Protein AF-A0A672M4W6-F1 (afdb_monomer)

Mean predicted aligned error: 12.88 Å

pLDDT: mean 78.2, std 18.03, range [40.34, 97.06]

Structure (mmCIF, N/CA/C/O backbone):
data_AF-A0A672M4W6-F1
#
_entry.id   AF-A0A672M4W6-F1
#
loop_
_atom_site.group_PDB
_atom_site.id
_atom_site.type_symbol
_atom_site.label_atom_id
_atom_site.label_alt_id
_atom_site.label_comp_id
_atom_site.label_asym_id
_atom_site.label_entity_id
_atom_site.label_seq_id
_atom_site.pdbx_PDB_ins_code
_atom_site.Cartn_x
_atom_site.Cartn_y
_atom_site.Cartn_z
_atom_site.occupancy
_atom_site.B_iso_or_equiv
_atom_site.auth_seq_id
_atom_site.auth_comp_id
_atom_site.auth_asym_id
_atom_site.auth_atom_id
_atom_site.pdbx_PDB_model_num
ATOM 1 N N . MET A 1 1 ? -17.554 -35.115 -42.089 1.00 40.34 1 MET A N 1
ATOM 2 C CA . MET A 1 1 ? -16.823 -35.340 -40.825 1.00 40.34 1 MET A CA 1
ATOM 3 C C . MET A 1 1 ? -16.803 -34.024 -40.076 1.00 40.34 1 MET A C 1
ATOM 5 O O . MET A 1 1 ? -16.282 -33.046 -40.593 1.00 40.34 1 MET A O 1
ATOM 9 N N . SER A 1 2 ? -17.524 -33.988 -38.960 1.00 43.12 2 SER A N 1
ATOM 10 C CA . SER A 1 2 ? -17.758 -32.814 -38.120 1.00 43.12 2 SER A CA 1
ATOM 11 C C . SER A 1 2 ? -16.463 -32.200 -37.595 1.00 43.12 2 SER A C 1
ATOM 13 O O . SER A 1 2 ? -15.550 -32.933 -37.224 1.00 43.12 2 SER A O 1
ATOM 15 N N . GLY A 1 3 ? -16.424 -30.868 -37.500 1.00 43.91 3 GLY A N 1
ATOM 16 C CA . GLY A 1 3 ? -15.369 -30.184 -36.753 1.00 43.91 3 GLY A CA 1
ATOM 17 C C . GLY A 1 3 ? -15.183 -28.695 -37.039 1.00 43.91 3 GLY A C 1
ATOM 18 O O . GLY A 1 3 ? -14.050 -28.232 -37.054 1.00 43.91 3 GLY A O 1
ATOM 19 N N . THR A 1 4 ? -16.245 -27.923 -37.276 1.00 55.03 4 THR A N 1
ATOM 20 C CA . THR A 1 4 ? -16.157 -26.454 -37.294 1.00 55.03 4 THR A CA 1
ATOM 21 C C . THR A 1 4 ? -16.115 -25.921 -35.859 1.00 55.03 4 THR A C 1
ATOM 23 O O . THR A 1 4 ? -17.152 -25.831 -35.209 1.00 55.03 4 THR A O 1
ATOM 26 N N . HIS A 1 5 ? -14.934 -25.544 -35.365 1.00 49.06 5 HIS A N 1
ATOM 27 C CA . HIS A 1 5 ? -14.783 -24.739 -34.145 1.00 49.06 5 HIS A CA 1
ATOM 28 C C . HIS A 1 5 ? -14.096 -23.404 -34.463 1.00 49.06 5 HIS A C 1
ATOM 30 O O . HIS A 1 5 ? -12.995 -23.111 -34.009 1.00 49.06 5 HIS A O 1
ATOM 36 N N . THR A 1 6 ? -14.767 -22.558 -35.240 1.00 51.22 6 THR A N 1
ATOM 37 C CA . THR A 1 6 ? -14.527 -21.110 -35.228 1.00 51.22 6 THR A CA 1
ATOM 38 C C . THR A 1 6 ? -15.300 -20.503 -34.063 1.00 51.22 6 THR A C 1
ATOM 40 O O . THR A 1 6 ? -16.453 -20.109 -34.211 1.00 51.22 6 THR A O 1
ATOM 43 N N . LEU A 1 7 ? -14.676 -20.433 -32.885 1.00 53.41 7 LEU A N 1
ATOM 44 C CA . LEU A 1 7 ? -15.179 -19.615 -31.780 1.00 53.41 7 LEU A CA 1
ATOM 45 C C . LEU A 1 7 ? -14.639 -18.189 -31.932 1.00 53.41 7 LEU A C 1
ATOM 47 O O . LEU A 1 7 ? -13.696 -17.779 -31.260 1.00 53.41 7 LEU A O 1
ATOM 51 N N . THR A 1 8 ? -15.262 -17.416 -32.819 1.00 50.50 8 THR A N 1
ATOM 52 C CA . THR A 1 8 ? -15.167 -15.949 -32.847 1.00 50.50 8 THR A CA 1
ATOM 53 C C . THR A 1 8 ? -15.989 -15.352 -31.704 1.00 50.50 8 THR A C 1
ATOM 55 O O . THR A 1 8 ? -16.951 -14.621 -31.927 1.00 50.50 8 THR A O 1
ATOM 58 N N . HIS A 1 9 ? -15.633 -15.677 -30.462 1.00 49.84 9 HIS A N 1
ATOM 59 C CA . HIS A 1 9 ? -16.191 -15.013 -29.290 1.00 49.84 9 HIS A CA 1
ATOM 60 C C . HIS A 1 9 ? -15.193 -13.955 -28.824 1.00 49.84 9 HIS A C 1
ATOM 62 O O . HIS A 1 9 ? -14.182 -14.245 -28.185 1.00 49.84 9 HIS A O 1
ATOM 68 N N . THR A 1 10 ? -15.470 -12.706 -29.189 1.00 60.12 10 THR A N 1
ATOM 69 C CA . THR A 1 10 ? -14.864 -11.521 -28.580 1.00 60.12 10 THR A CA 1
ATOM 70 C C . THR A 1 10 ? -14.890 -11.642 -27.063 1.00 60.12 10 THR A C 1
ATOM 72 O O . THR A 1 10 ? -15.957 -11.928 -26.512 1.00 60.12 10 THR A O 1
ATOM 75 N N . PRO A 1 11 ? -13.799 -11.309 -26.357 1.00 52.69 11 PRO A N 1
ATOM 76 C CA . PRO A 1 11 ? -13.926 -11.131 -24.939 1.00 52.69 11 PRO A CA 1
ATOM 77 C C . PRO A 1 11 ? -13.389 -9.759 -24.552 1.00 52.69 11 PRO A C 1
ATOM 79 O O . PRO A 1 11 ? -12.321 -9.625 -23.961 1.00 52.69 11 PRO A O 1
ATOM 82 N N . LEU A 1 12 ? -14.246 -8.751 -24.706 1.00 48.94 12 LEU A N 1
ATOM 83 C CA . LEU A 1 12 ? -14.253 -7.646 -23.742 1.00 48.94 12 LEU A CA 1
ATOM 84 C C . LEU A 1 12 ? -14.579 -8.145 -22.307 1.00 48.94 12 LEU A C 1
ATOM 86 O O . LEU A 1 12 ? -14.530 -7.375 -21.359 1.00 48.94 12 LEU A O 1
ATOM 90 N N . HIS A 1 13 ? -14.823 -9.453 -22.130 1.00 50.06 13 HIS A N 1
ATOM 91 C CA . HIS A 1 13 ? -15.104 -10.137 -20.868 1.00 50.06 13 HIS A CA 1
ATOM 92 C C . HIS A 1 13 ? -14.003 -11.093 -20.347 1.00 50.06 13 HIS A C 1
ATOM 94 O O . HIS A 1 13 ? -14.196 -11.687 -19.292 1.00 50.06 13 HIS A O 1
ATOM 100 N N . ILE A 1 14 ? -12.835 -11.243 -20.999 1.00 51.00 14 ILE A N 1
ATOM 101 C CA . ILE A 1 14 ? -11.711 -12.064 -20.457 1.00 51.00 14 ILE A CA 1
ATOM 102 C C . ILE A 1 14 ? -10.710 -11.238 -19.640 1.00 51.00 14 ILE A C 1
ATOM 104 O O . ILE A 1 14 ? -9.908 -11.792 -18.891 1.00 51.00 14 ILE A O 1
ATOM 108 N N . CYS A 1 15 ? -10.785 -9.907 -19.695 1.00 52.25 15 CYS A N 1
ATOM 109 C CA . CYS A 1 15 ? -9.884 -9.045 -18.925 1.00 52.25 15 CYS A CA 1
ATOM 110 C C . CYS A 1 15 ? -10.357 -8.767 -17.480 1.00 52.25 15 CYS A C 1
ATOM 112 O O . CYS A 1 15 ? -9.627 -8.143 -16.717 1.00 52.25 15 CYS A O 1
ATOM 114 N N . VAL A 1 16 ? -11.555 -9.210 -17.073 1.00 52.50 16 VAL A N 1
ATOM 115 C CA . VAL A 1 16 ? -12.184 -8.724 -15.824 1.00 52.50 16 VAL A CA 1
ATOM 116 C C . VAL A 1 16 ? -12.114 -9.710 -14.644 1.00 52.50 16 VAL A C 1
ATOM 118 O O . VAL A 1 16 ? -12.378 -9.304 -13.519 1.00 52.50 16 VAL A O 1
ATOM 121 N N . ILE A 1 17 ? -11.706 -10.977 -14.821 1.00 60.47 17 ILE A N 1
ATOM 122 C CA . ILE A 1 17 ? -11.874 -11.992 -13.748 1.00 60.47 17 ILE A CA 1
ATOM 123 C C . ILE A 1 17 ? -10.625 -12.813 -13.406 1.00 60.47 17 ILE A C 1
ATOM 125 O O . ILE A 1 17 ? -10.695 -13.988 -13.060 1.00 60.47 17 ILE A O 1
ATOM 129 N N . LEU A 1 18 ? -9.460 -12.168 -13.409 1.00 58.00 18 LEU A N 1
ATOM 130 C CA . LEU A 1 18 ? -8.402 -12.549 -12.476 1.00 58.00 18 LEU A CA 1
ATOM 131 C C . LEU A 1 18 ? -7.687 -11.270 -12.051 1.00 58.00 18 LEU A C 1
ATOM 133 O O . LEU A 1 18 ? -6.906 -10.719 -12.829 1.00 58.00 18 LEU A O 1
ATOM 137 N N . SER A 1 19 ? -7.953 -10.776 -10.840 1.00 68.88 19 SER A N 1
ATOM 138 C CA . SER A 1 19 ? -7.142 -9.724 -10.220 1.00 68.88 19 SER A CA 1
ATOM 139 C C . SER A 1 19 ? -5.713 -10.255 -10.080 1.00 68.88 19 SER A C 1
ATOM 141 O O . SER A 1 19 ? -5.363 -10.882 -9.084 1.00 68.88 19 SER A O 1
ATOM 143 N N . LYS A 1 20 ? -4.889 -10.103 -11.123 1.00 81.00 20 LYS A N 1
ATOM 144 C CA . LYS A 1 20 ? -3.509 -10.596 -11.149 1.00 81.00 20 LYS A CA 1
ATOM 145 C C . LYS A 1 20 ? -2.713 -9.829 -10.094 1.00 81.00 20 LYS A C 1
ATOM 147 O O . LYS A 1 20 ? -2.334 -8.683 -10.316 1.00 81.00 20 LYS A O 1
ATOM 152 N N . CYS A 1 21 ? -2.463 -10.461 -8.953 1.00 89.50 21 CYS A N 1
ATOM 153 C CA . CYS A 1 21 ? -1.664 -9.899 -7.871 1.00 89.50 21 CYS A CA 1
ATOM 154 C C . CYS A 1 21 ? -0.155 -10.008 -8.166 1.00 89.50 21 CYS A C 1
ATOM 156 O O . CYS A 1 21 ? 0.274 -10.713 -9.083 1.00 89.50 21 CYS A O 1
ATOM 158 N N . GLY A 1 22 ? 0.664 -9.261 -7.419 1.00 89.94 22 GLY A N 1
ATOM 159 C CA . GLY A 1 22 ? 2.131 -9.383 -7.430 1.00 89.94 22 GLY A CA 1
ATOM 160 C C . GLY A 1 22 ? 2.849 -8.962 -8.721 1.00 89.94 22 GLY A C 1
ATOM 161 O O . GLY A 1 22 ? 4.073 -9.062 -8.805 1.00 89.94 22 GLY A O 1
ATOM 162 N N . ARG A 1 23 ? 2.134 -8.470 -9.740 1.00 89.88 23 ARG A N 1
ATOM 163 C CA . ARG A 1 23 ? 2.731 -8.002 -10.999 1.00 89.88 23 ARG A CA 1
ATOM 164 C C . ARG A 1 23 ? 3.034 -6.511 -10.936 1.00 89.88 23 ARG A C 1
ATOM 166 O O . ARG A 1 23 ? 2.149 -5.699 -10.690 1.00 89.88 23 ARG A O 1
ATOM 173 N N . ARG A 1 24 ? 4.285 -6.146 -11.210 1.00 88.69 24 ARG A N 1
ATOM 174 C CA . ARG A 1 24 ? 4.733 -4.753 -11.354 1.00 88.69 24 ARG A CA 1
ATOM 175 C C . ARG A 1 24 ? 5.339 -4.520 -12.738 1.00 88.69 24 ARG A C 1
ATOM 177 O O . ARG A 1 24 ? 5.810 -5.486 -13.343 1.00 88.69 24 ARG A O 1
ATOM 184 N N . PRO A 1 25 ? 5.382 -3.269 -13.231 1.00 88.00 25 PRO A N 1
ATOM 185 C CA . PRO A 1 25 ? 6.041 -2.952 -14.493 1.00 88.00 25 PRO A CA 1
ATOM 186 C C . PRO A 1 25 ? 7.474 -3.488 -14.546 1.00 88.00 25 PRO A C 1
ATOM 188 O O . PRO A 1 25 ? 8.210 -3.424 -13.550 1.00 88.00 25 PRO A O 1
ATOM 191 N N . ALA A 1 26 ? 7.870 -3.991 -15.720 1.00 81.06 26 ALA A N 1
ATOM 192 C CA . ALA A 1 26 ? 9.215 -4.494 -15.953 1.00 81.06 26 ALA A CA 1
ATOM 193 C C . ALA A 1 26 ? 10.250 -3.424 -15.579 1.00 81.06 26 ALA A C 1
ATOM 195 O O . ALA A 1 26 ? 10.144 -2.235 -15.891 1.00 81.06 26 ALA A O 1
ATOM 196 N N . ALA A 1 27 ? 11.233 -3.848 -14.802 1.00 78.00 27 ALA A N 1
ATOM 197 C CA . ALA A 1 27 ? 12.111 -2.965 -14.072 1.00 78.00 27 ALA A CA 1
ATOM 198 C C . ALA A 1 27 ? 13.429 -3.685 -13.849 1.00 78.00 27 ALA A C 1
ATOM 200 O O . ALA A 1 27 ? 13.404 -4.828 -13.398 1.00 78.00 27 ALA A O 1
ATOM 201 N N . ARG A 1 28 ? 14.566 -3.009 -14.071 1.00 79.50 28 ARG A N 1
ATOM 202 C CA . ARG A 1 28 ? 15.867 -3.518 -13.619 1.00 79.50 28 ARG A CA 1
ATOM 203 C C . ARG A 1 28 ? 15.768 -3.827 -12.124 1.00 79.50 28 ARG A C 1
ATOM 205 O O . ARG A 1 28 ? 15.637 -2.909 -11.310 1.00 79.50 28 ARG A O 1
ATOM 212 N N . MET A 1 29 ? 15.744 -5.114 -11.786 1.00 71.81 29 MET A N 1
ATOM 213 C CA . MET A 1 29 ? 15.676 -5.568 -10.405 1.00 71.81 29 MET A CA 1
ATOM 214 C C . MET A 1 29 ? 17.077 -5.525 -9.821 1.00 71.81 29 MET A C 1
ATOM 216 O O . MET A 1 29 ? 17.983 -6.208 -10.289 1.00 71.81 29 MET A O 1
ATOM 220 N N . VAL A 1 30 ? 17.246 -4.702 -8.794 1.00 77.38 30 VAL A N 1
ATOM 221 C CA . VAL A 1 30 ? 18.378 -4.846 -7.887 1.00 77.38 30 VAL A CA 1
ATOM 222 C C . VAL A 1 30 ? 17.948 -5.889 -6.863 1.00 77.38 30 VAL A C 1
ATOM 224 O O . VAL A 1 30 ? 16.864 -5.767 -6.297 1.00 77.38 30 VAL A O 1
ATOM 227 N N . LYS A 1 31 ? 18.764 -6.926 -6.647 1.00 81.81 31 LYS A N 1
ATOM 228 C CA . LYS A 1 31 ? 18.449 -8.013 -5.700 1.00 81.81 31 LYS A CA 1
ATOM 229 C C . LYS A 1 31 ? 18.318 -7.527 -4.252 1.00 81.81 31 LYS A C 1
ATOM 231 O O . LYS A 1 31 ? 17.750 -8.224 -3.423 1.00 81.81 31 LYS A O 1
ATOM 236 N N . ARG A 1 32 ? 18.860 -6.345 -3.949 1.00 83.06 32 ARG A N 1
ATOM 237 C CA . ARG A 1 32 ? 18.911 -5.768 -2.609 1.00 83.06 32 ARG A CA 1
ATOM 238 C C . ARG A 1 32 ? 18.666 -4.268 -2.663 1.00 83.06 32 ARG A C 1
ATOM 240 O O . ARG A 1 32 ? 19.143 -3.590 -3.569 1.00 83.06 32 ARG A O 1
ATOM 247 N N . ILE A 1 33 ? 17.949 -3.757 -1.673 1.00 82.94 33 ILE A N 1
ATOM 248 C CA . ILE A 1 33 ? 17.824 -2.321 -1.437 1.00 82.94 33 ILE A CA 1
ATOM 249 C C . ILE A 1 33 ? 18.960 -1.932 -0.485 1.00 82.94 33 ILE A C 1
ATOM 251 O O . ILE A 1 33 ? 19.037 -2.452 0.624 1.00 82.94 33 ILE A O 1
ATOM 255 N N . LEU A 1 34 ? 19.861 -1.061 -0.936 1.00 90.75 34 LEU A N 1
ATOM 256 C CA . LEU A 1 34 ? 20.935 -0.466 -0.137 1.00 90.75 34 LEU A CA 1
ATOM 257 C C . LEU A 1 34 ? 20.782 1.051 -0.244 1.00 90.75 34 LEU A C 1
ATOM 259 O O . LEU A 1 34 ? 20.768 1.548 -1.367 1.00 90.75 34 LEU A O 1
ATOM 263 N N . GLY A 1 35 ? 20.610 1.753 0.883 1.00 89.38 35 GLY A N 1
ATOM 264 C CA . GLY A 1 35 ? 20.432 3.214 0.904 1.00 89.38 35 GLY A CA 1
ATOM 265 C C . GLY A 1 35 ? 19.332 3.685 -0.050 1.00 89.38 35 GLY A C 1
ATOM 266 O O . GLY A 1 35 ? 19.622 4.384 -1.011 1.00 89.38 35 GLY A O 1
ATOM 267 N N . GLY A 1 36 ? 18.104 3.190 0.148 1.00 87.56 36 GLY A N 1
ATOM 268 C CA . GLY A 1 36 ? 16.999 3.285 -0.811 1.00 87.56 36 GLY A CA 1
ATOM 269 C C . GLY A 1 36 ? 16.774 4.668 -1.441 1.00 87.56 36 GLY A C 1
ATOM 270 O O . GLY A 1 36 ? 17.201 5.699 -0.940 1.00 87.56 36 GLY A O 1
ATOM 271 N N . ARG A 1 37 ? 16.053 4.683 -2.564 1.00 89.56 37 ARG A N 1
ATOM 272 C CA . ARG A 1 37 ? 15.739 5.901 -3.327 1.00 89.56 37 ARG A CA 1
ATOM 273 C C . ARG A 1 37 ? 14.243 6.042 -3.544 1.00 89.56 37 ARG A C 1
ATOM 275 O O . ARG A 1 37 ? 13.535 5.033 -3.598 1.00 89.56 37 ARG A O 1
ATOM 282 N N . THR A 1 38 ? 13.792 7.271 -3.776 1.00 91.88 38 THR A N 1
ATOM 283 C CA . THR A 1 38 ? 12.406 7.561 -4.151 1.00 91.88 38 THR A CA 1
ATOM 284 C C . THR A 1 38 ? 11.986 6.724 -5.356 1.00 91.88 38 THR A C 1
ATOM 286 O O . THR A 1 38 ? 12.680 6.641 -6.375 1.00 91.88 38 THR A O 1
ATOM 289 N N . SER A 1 39 ? 10.842 6.057 -5.224 1.00 90.44 39 SER A N 1
ATOM 290 C CA . SER A 1 39 ? 10.281 5.242 -6.292 1.00 90.44 39 SER A CA 1
ATOM 291 C C . SER A 1 39 ? 9.546 6.106 -7.314 1.00 90.44 39 SER A C 1
ATOM 293 O O . SER A 1 39 ? 8.944 7.118 -6.976 1.00 90.44 39 SER A O 1
ATOM 295 N N . ARG A 1 40 ? 9.523 5.655 -8.573 1.00 91.12 40 ARG A N 1
ATOM 296 C CA . ARG A 1 40 ? 8.615 6.217 -9.584 1.00 91.12 40 ARG A CA 1
ATOM 297 C C . ARG A 1 40 ? 7.169 5.845 -9.250 1.00 91.12 40 ARG A C 1
ATOM 299 O O . ARG A 1 40 ? 6.927 4.758 -8.709 1.00 91.12 40 ARG A O 1
ATOM 306 N N . LEU A 1 41 ? 6.233 6.708 -9.640 1.00 90.56 41 LEU A N 1
ATOM 307 C CA . LEU A 1 41 ? 4.797 6.445 -9.556 1.00 90.56 41 LEU A CA 1
ATOM 308 C C . LEU A 1 41 ? 4.444 5.117 -10.252 1.00 90.56 41 LEU A C 1
ATOM 310 O O . LEU A 1 41 ? 5.005 4.789 -11.300 1.00 90.56 41 LEU A O 1
ATOM 314 N N . GLY A 1 42 ? 3.564 4.323 -9.635 1.00 90.12 42 GLY A N 1
ATOM 315 C CA . GLY A 1 42 ? 3.091 3.041 -10.177 1.00 90.12 42 GLY A CA 1
ATOM 316 C C . GLY A 1 42 ? 4.119 1.899 -10.195 1.00 90.12 42 GLY A C 1
ATOM 317 O O . GLY A 1 42 ? 3.819 0.808 -10.676 1.00 90.12 42 GLY A O 1
ATOM 318 N N . ARG A 1 43 ? 5.340 2.095 -9.677 1.00 91.38 43 ARG A N 1
ATOM 319 C CA . ARG A 1 43 ? 6.380 1.046 -9.698 1.00 91.38 43 ARG A CA 1
ATOM 320 C C . ARG A 1 43 ? 6.118 -0.101 -8.725 1.00 91.38 43 ARG A C 1
ATOM 322 O O . ARG A 1 43 ? 6.603 -1.210 -8.949 1.00 91.38 43 ARG A O 1
ATOM 329 N N . TRP A 1 44 ? 5.354 0.181 -7.679 1.00 93.00 44 TRP A N 1
ATOM 330 C CA . TRP A 1 44 ? 4.885 -0.777 -6.687 1.00 93.00 44 TRP A CA 1
ATOM 331 C C . TRP A 1 44 ? 3.371 -0.592 -6.543 1.00 93.00 44 TRP A C 1
ATOM 333 O O . TRP A 1 44 ? 2.941 0.137 -5.654 1.00 93.00 44 TRP A O 1
ATOM 343 N N . PRO A 1 45 ? 2.562 -1.178 -7.4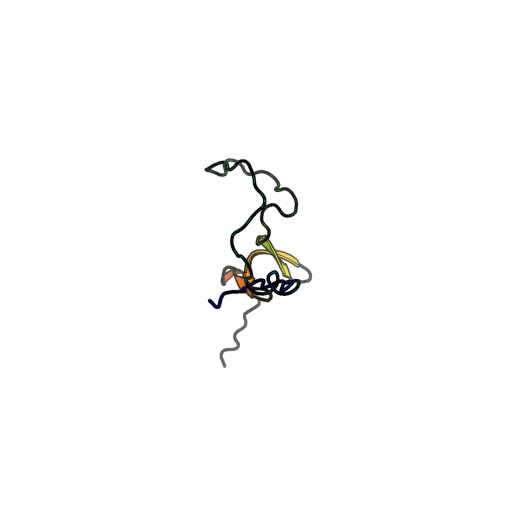49 1.00 92.94 45 PRO A N 1
ATOM 344 C CA . PRO A 1 45 ? 1.124 -0.894 -7.536 1.00 92.94 45 PRO A CA 1
ATOM 345 C C . PRO A 1 45 ? 0.333 -1.194 -6.259 1.00 92.94 45 PRO A C 1
ATOM 347 O O . PRO A 1 45 ? -0.739 -0.644 -6.054 1.00 92.94 45 PRO A O 1
ATOM 350 N N . TRP A 1 46 ? 0.861 -2.078 -5.417 1.00 95.19 46 TRP A N 1
ATOM 3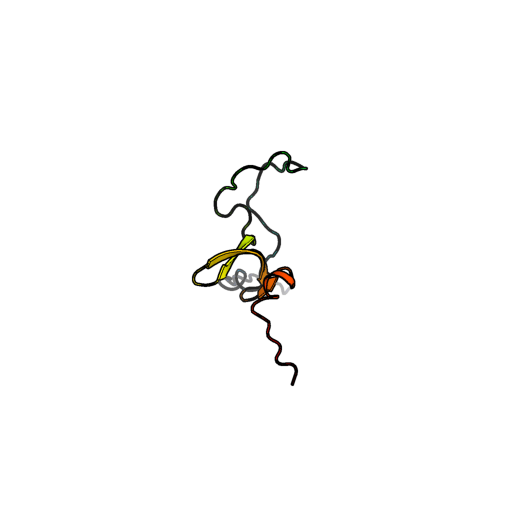51 C CA . TRP A 1 46 ? 0.248 -2.480 -4.157 1.00 95.19 46 TRP A CA 1
ATOM 352 C C . TRP A 1 46 ? 0.681 -1.636 -2.957 1.00 95.19 46 TRP A C 1
ATOM 354 O O . TRP A 1 46 ? 0.104 -1.809 -1.892 1.00 95.19 46 TRP A O 1
ATOM 364 N N . GLN A 1 47 ? 1.686 -0.762 -3.081 1.00 96.31 47 GLN A N 1
ATOM 365 C CA . GLN A 1 47 ? 2.133 0.064 -1.958 1.00 96.31 47 GLN A CA 1
ATOM 366 C C . GLN A 1 47 ? 1.096 1.150 -1.669 1.00 96.31 47 GLN A C 1
ATOM 368 O O . GLN A 1 47 ? 0.801 1.964 -2.545 1.00 96.31 47 GLN A O 1
ATOM 373 N N . CYS A 1 48 ? 0.603 1.205 -0.435 1.00 95.38 48 CYS A N 1
ATOM 374 C CA . CYS A 1 48 ? -0.313 2.244 0.014 1.00 95.38 48 CYS A CA 1
ATOM 375 C C . CYS A 1 48 ? 0.169 2.952 1.286 1.00 95.38 48 CYS A C 1
ATOM 377 O O . CYS A 1 48 ? 1.021 2.458 2.030 1.00 95.38 48 CYS A O 1
ATOM 379 N N . SER A 1 49 ? -0.364 4.158 1.471 1.00 94.81 49 SER A N 1
ATOM 380 C CA . SER A 1 49 ? -0.170 5.013 2.637 1.00 94.81 49 SER A CA 1
ATOM 381 C C . SER A 1 49 ? -1.425 4.921 3.498 1.00 94.81 49 SER A C 1
ATOM 383 O O . SER A 1 49 ? -2.502 5.299 3.033 1.00 94.81 49 SER A O 1
ATOM 385 N N . LEU A 1 50 ? -1.293 4.410 4.721 1.00 94.44 50 LEU A N 1
ATOM 386 C CA . LEU A 1 50 ? -2.342 4.504 5.727 1.00 94.44 50 LEU A CA 1
ATOM 387 C C . LEU A 1 50 ? -2.301 5.916 6.307 1.00 94.44 50 LEU A C 1
ATOM 389 O O . LEU A 1 50 ? -1.253 6.355 6.784 1.00 94.44 50 LEU A O 1
ATOM 393 N N . GLN A 1 51 ? -3.424 6.623 6.232 1.00 93.31 51 GLN A N 1
ATOM 394 C CA . GLN A 1 51 ? -3.545 8.003 6.687 1.00 93.31 51 GLN A CA 1
ATOM 395 C C . GLN A 1 51 ? -4.614 8.108 7.771 1.00 93.31 51 GLN A C 1
ATOM 397 O O . GLN A 1 51 ? -5.650 7.452 7.671 1.00 93.31 51 GLN A O 1
ATOM 402 N N . SER A 1 52 ? -4.365 8.947 8.771 1.00 89.25 52 SER A N 1
ATOM 403 C CA . SER A 1 52 ? -5.364 9.390 9.740 1.00 89.25 52 SER A CA 1
ATOM 404 C C . SER A 1 52 ? -5.550 10.888 9.612 1.00 89.25 52 SER A C 1
ATOM 406 O O . SER A 1 52 ? -4.575 11.625 9.522 1.00 89.25 52 SER A O 1
ATOM 408 N N . GLU A 1 53 ? -6.787 11.353 9.694 1.00 86.44 53 GLU A N 1
ATOM 409 C CA . GLU A 1 53 ? -7.059 12.777 9.873 1.00 86.44 53 GLU A CA 1
ATOM 410 C C . GLU A 1 53 ? -6.948 13.119 11.372 1.00 86.44 53 GLU A C 1
ATOM 412 O O . GLU A 1 53 ? -7.382 12.304 12.193 1.00 86.44 53 GLU A O 1
ATOM 417 N N . PRO A 1 54 ? -6.364 14.263 11.776 1.00 88.31 54 PRO A N 1
ATOM 418 C CA . PRO A 1 54 ? -5.660 15.270 10.968 1.00 88.31 54 PRO A CA 1
ATOM 419 C C . PRO A 1 54 ? -4.158 14.979 10.759 1.00 88.31 54 PRO A C 1
ATOM 421 O O . PRO A 1 54 ? -3.421 15.794 10.215 1.00 88.31 54 PRO A O 1
ATOM 424 N N . SER A 1 55 ? -3.671 13.841 11.251 1.00 86.56 55 SER A N 1
ATOM 425 C CA . SER A 1 55 ? -2.246 13.513 11.401 1.00 86.56 55 SER A CA 1
ATOM 426 C C . SER A 1 55 ? -1.491 13.222 10.092 1.00 86.56 55 SER A C 1
ATOM 428 O O . SER A 1 55 ? -0.261 13.247 10.079 1.00 86.56 55 SER A O 1
ATOM 430 N N . GLY A 1 56 ? -2.188 12.920 8.995 1.00 92.69 56 GLY A N 1
ATOM 431 C CA . GLY A 1 56 ? -1.594 12.487 7.731 1.00 92.69 56 GLY A CA 1
ATOM 432 C C . GLY A 1 56 ? -1.128 11.024 7.753 1.00 92.69 56 GLY A C 1
ATOM 433 O O . GLY A 1 56 ? -1.795 10.157 8.314 1.00 92.69 56 GLY A O 1
ATOM 434 N N . HIS A 1 57 ? -0.006 10.723 7.089 1.00 93.44 57 HIS A N 1
ATOM 435 C CA . HIS A 1 57 ? 0.555 9.366 6.993 1.00 93.44 57 HIS A CA 1
ATOM 436 C C . HIS A 1 57 ? 0.973 8.815 8.359 1.00 93.44 57 HIS A C 1
ATOM 438 O O . HIS A 1 57 ? 1.816 9.406 9.029 1.00 93.44 57 HIS A O 1
ATOM 444 N N . ILE A 1 58 ? 0.459 7.636 8.710 1.00 93.31 58 ILE A N 1
ATOM 445 C CA . ILE A 1 58 ? 0.798 6.950 9.963 1.00 93.31 58 ILE A CA 1
ATOM 446 C C . ILE A 1 58 ? 1.573 5.649 9.736 1.00 93.31 58 ILE A C 1
ATOM 448 O O . ILE A 1 58 ? 2.457 5.324 10.518 1.00 93.31 58 ILE A O 1
ATOM 452 N N . CYS A 1 59 ? 1.283 4.918 8.655 1.00 95.50 59 CYS A N 1
ATOM 453 C CA . CYS A 1 59 ? 1.896 3.620 8.379 1.00 95.50 59 CYS A CA 1
ATOM 454 C C . CYS A 1 59 ? 1.878 3.251 6.892 1.00 95.50 59 CYS A C 1
ATOM 456 O O . CYS A 1 59 ? 1.102 3.774 6.090 1.00 95.50 59 CYS A O 1
ATOM 458 N N . GLY A 1 60 ? 2.706 2.274 6.520 1.00 95.38 60 GLY A N 1
ATOM 459 C CA . GLY A 1 60 ? 2.614 1.603 5.224 1.00 95.38 60 GLY A CA 1
ATOM 460 C C . GLY A 1 60 ? 1.534 0.516 5.194 1.00 95.38 60 GLY A C 1
ATOM 461 O O . GLY A 1 60 ? 1.193 -0.079 6.217 1.00 95.38 60 GLY A O 1
ATOM 462 N N . CYS A 1 61 ? 1.029 0.215 4.000 1.00 96.81 61 CYS A N 1
ATOM 463 C CA . CYS A 1 61 ? 0.149 -0.925 3.763 1.00 96.81 61 CYS A CA 1
ATOM 464 C C . CYS A 1 61 ? 0.363 -1.543 2.373 1.00 96.81 61 CYS A C 1
ATOM 466 O O . CYS A 1 61 ? 1.005 -0.951 1.498 1.00 96.81 61 CYS A O 1
ATOM 468 N N . VAL A 1 62 ? -0.181 -2.748 2.178 1.00 97.06 62 VAL A N 1
ATOM 469 C CA . VAL A 1 62 ? -0.121 -3.505 0.922 1.00 97.06 62 VAL A CA 1
ATOM 470 C C . VAL A 1 62 ? -1.526 -3.888 0.467 1.00 97.06 62 VAL A C 1
ATOM 472 O O . VAL A 1 62 ? -2.259 -4.541 1.205 1.00 97.06 62 VAL A O 1
ATOM 475 N N . LEU A 1 63 ? -1.900 -3.535 -0.762 1.00 95.19 63 LEU A N 1
ATOM 476 C CA . LEU A 1 63 ? -3.168 -3.956 -1.361 1.00 95.19 63 LEU A CA 1
ATOM 477 C C . LEU A 1 63 ? -3.156 -5.469 -1.644 1.00 95.19 63 LEU A C 1
ATOM 479 O O . LEU A 1 63 ? -2.334 -5.949 -2.428 1.00 95.19 63 LEU A O 1
ATOM 483 N N . ILE A 1 64 ? -4.088 -6.205 -1.035 1.00 94.94 64 ILE A N 1
ATOM 484 C CA . ILE A 1 64 ? -4.251 -7.662 -1.208 1.00 94.94 64 ILE A CA 1
ATOM 485 C C . ILE A 1 64 ? -5.526 -8.029 -1.979 1.00 94.94 64 ILE A C 1
ATOM 487 O O . ILE A 1 64 ? -5.672 -9.157 -2.442 1.00 94.94 64 ILE A O 1
ATOM 491 N N . GLY A 1 65 ? -6.432 -7.071 -2.169 1.00 91.25 65 GLY A N 1
ATOM 492 C CA . GLY A 1 65 ? -7.629 -7.225 -2.987 1.00 91.25 65 GLY A CA 1
ATOM 493 C C . GLY A 1 65 ? -8.287 -5.881 -3.270 1.00 91.25 65 GLY A C 1
ATOM 494 O O . GLY A 1 65 ? -7.875 -4.855 -2.742 1.00 91.25 65 GLY A O 1
ATOM 495 N N . ASN A 1 66 ? -9.348 -5.881 -4.075 1.00 90.50 66 ASN A N 1
ATOM 496 C CA . ASN A 1 66 ? -9.984 -4.647 -4.562 1.00 90.50 66 ASN A CA 1
ATOM 497 C C . ASN A 1 66 ? -10.522 -3.733 -3.442 1.00 90.50 66 ASN A C 1
ATOM 499 O O . ASN A 1 66 ? -10.752 -2.552 -3.679 1.00 90.50 66 ASN A O 1
ATOM 503 N N . LYS A 1 67 ? -10.757 -4.286 -2.248 1.00 93.38 67 LYS A N 1
ATOM 504 C CA . LYS A 1 67 ? -11.274 -3.577 -1.068 1.00 93.38 67 LYS A CA 1
ATOM 505 C C . LYS A 1 67 ? -10.481 -3.882 0.208 1.00 93.38 67 LYS A C 1
ATOM 507 O O . LYS A 1 67 ? -10.935 -3.548 1.294 1.00 93.38 67 LYS A O 1
ATOM 512 N N . TRP A 1 68 ? -9.335 -4.554 0.088 1.00 93.75 68 TRP A N 1
ATOM 513 C CA . TRP A 1 68 ? -8.603 -5.092 1.234 1.00 93.75 68 TRP A CA 1
ATOM 514 C C . TRP A 1 68 ? -7.131 -4.697 1.174 1.00 93.75 68 TRP A C 1
ATOM 516 O O . TRP A 1 68 ? -6.452 -4.957 0.175 1.00 93.75 68 TRP A O 1
ATOM 526 N N . ALA A 1 69 ? -6.639 -4.116 2.266 1.00 95.69 69 ALA A N 1
ATOM 527 C CA . ALA A 1 69 ? -5.236 -3.792 2.477 1.00 95.69 69 ALA A CA 1
ATOM 528 C C . ALA A 1 69 ? -4.721 -4.487 3.744 1.00 95.69 69 ALA A C 1
ATOM 530 O O . ALA A 1 69 ? -5.432 -4.590 4.740 1.00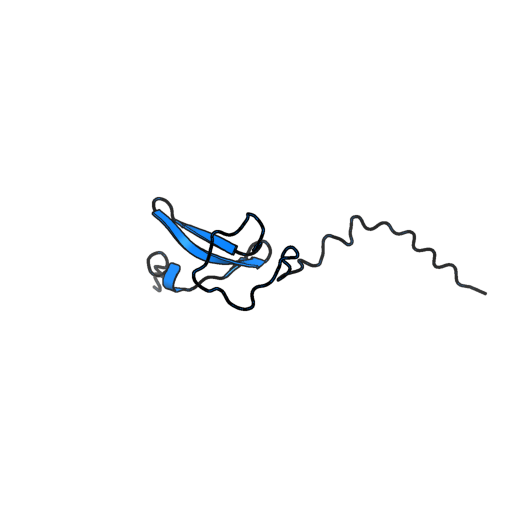 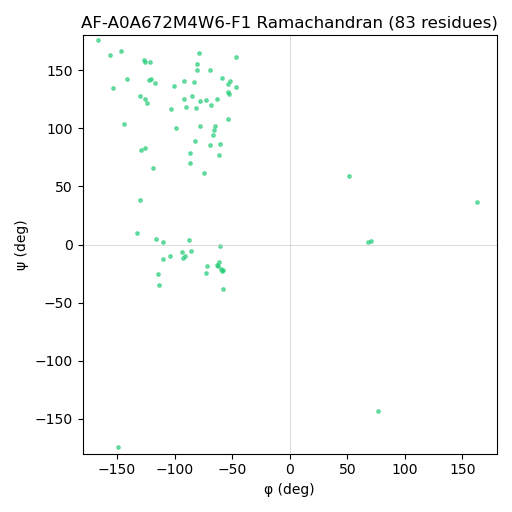95.69 69 ALA A O 1
ATOM 531 N N . LEU A 1 70 ? -3.480 -4.959 3.688 1.00 95.50 70 LEU A N 1
ATOM 532 C CA . LEU A 1 70 ? -2.757 -5.560 4.800 1.00 95.50 70 LEU A CA 1
ATOM 533 C C . LEU A 1 70 ? -1.787 -4.536 5.399 1.00 95.50 70 LEU A C 1
ATOM 535 O O . LEU A 1 70 ? -1.077 -3.842 4.668 1.00 95.50 70 LEU A O 1
ATOM 539 N N . THR A 1 71 ? -1.729 -4.471 6.724 1.00 95.50 71 THR A N 1
ATOM 540 C CA . THR A 1 71 ? -0.763 -3.678 7.494 1.00 95.50 71 THR A CA 1
ATOM 541 C C . THR A 1 71 ? -0.478 -4.384 8.826 1.00 95.50 71 THR A C 1
ATOM 543 O O . THR A 1 71 ? -0.921 -5.513 9.036 1.00 95.50 71 THR A O 1
ATOM 546 N N . VAL A 1 72 ? 0.293 -3.756 9.706 1.00 92.88 72 VAL A N 1
ATOM 547 C CA . VAL A 1 72 ? 0.627 -4.278 11.035 1.00 92.88 72 VAL A CA 1
ATOM 548 C C . VAL A 1 72 ? -0.374 -3.771 12.075 1.00 92.88 72 VAL A C 1
ATOM 550 O O . VAL A 1 72 ? -0.789 -2.617 12.028 1.00 92.88 72 VAL A O 1
ATOM 553 N N . ALA A 1 73 ? -0.764 -4.633 13.018 1.00 91.00 73 ALA A N 1
ATOM 554 C CA . ALA A 1 73 ? -1.810 -4.326 14.000 1.00 91.00 73 ALA A CA 1
ATOM 555 C C . ALA A 1 73 ? -1.498 -3.082 14.850 1.00 91.00 73 ALA A C 1
ATOM 557 O O . ALA A 1 73 ? -2.387 -2.266 15.078 1.00 91.00 73 ALA A O 1
ATOM 558 N N . HIS A 1 74 ? -0.230 -2.883 15.229 1.00 90.31 74 HIS A N 1
ATOM 559 C CA . HIS A 1 74 ? 0.180 -1.749 16.063 1.00 90.31 74 HIS A CA 1
ATOM 560 C C . HIS A 1 74 ? -0.037 -0.377 15.411 1.00 90.31 74 HIS A C 1
ATOM 562 O O . HIS A 1 74 ? -0.106 0.629 16.108 1.00 90.31 74 HIS A O 1
ATOM 568 N N . CYS A 1 75 ? -0.224 -0.312 14.086 1.00 91.00 75 CYS A N 1
ATOM 569 C CA . CYS A 1 75 ? -0.641 0.924 13.417 1.00 91.00 75 CYS A CA 1
ATOM 570 C C . CYS A 1 75 ? -2.014 1.426 13.888 1.00 91.00 75 CYS A C 1
ATOM 572 O O . CYS A 1 75 ? -2.365 2.572 13.618 1.00 91.00 75 CYS A O 1
ATOM 574 N N . PHE A 1 76 ? -2.786 0.578 14.576 1.00 85.06 76 PHE A N 1
ATOM 575 C CA . PHE A 1 76 ? -4.113 0.884 15.087 1.00 85.06 76 PHE A CA 1
ATOM 576 C C . PHE A 1 76 ? -4.222 0.862 16.615 1.00 85.06 76 PHE A C 1
ATOM 578 O O . PHE A 1 76 ? -5.320 1.064 17.119 1.00 85.06 76 PHE A O 1
ATOM 585 N N . GLU A 1 77 ? -3.138 0.668 17.369 1.00 79.25 77 GLU A N 1
ATOM 586 C CA . GLU A 1 77 ? -3.189 0.579 18.843 1.00 79.25 77 GLU A CA 1
ATOM 587 C C . GLU A 1 77 ? -3.793 1.826 19.526 1.00 79.25 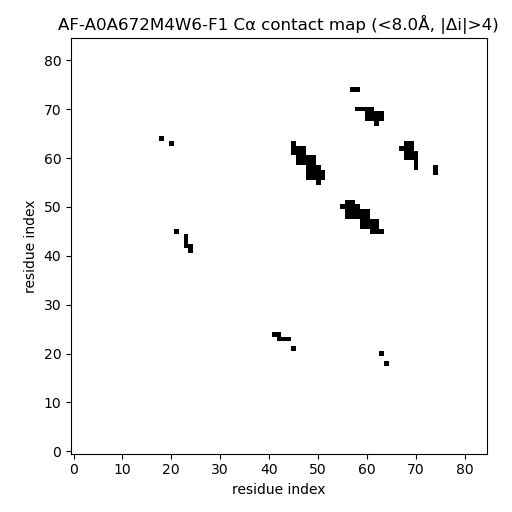77 GLU A C 1
ATOM 589 O O . GLU A 1 77 ? -4.326 1.717 20.622 1.00 79.25 77 GLU A O 1
ATOM 594 N N . GLY A 1 78 ? -3.796 2.995 18.869 1.00 64.38 78 GLY A N 1
ATOM 595 C CA . GLY A 1 78 ? -4.485 4.209 19.346 1.00 64.38 78 GLY A CA 1
ATOM 596 C C . GLY A 1 78 ? -5.919 4.421 18.825 1.00 64.38 78 GLY A C 1
ATOM 597 O O . GLY A 1 78 ? -6.586 5.359 19.253 1.00 64.38 78 GLY A O 1
ATOM 598 N N . TYR A 1 79 ? -6.390 3.587 17.892 1.00 61.66 79 TYR A N 1
ATOM 599 C CA . TYR A 1 79 ? -7.719 3.674 17.257 1.00 61.66 79 TYR A CA 1
ATOM 600 C C . TYR A 1 79 ? -8.612 2.478 17.595 1.00 61.66 79 TYR A C 1
ATOM 602 O O . TYR A 1 79 ? -9.837 2.578 17.573 1.00 61.66 79 TYR A O 1
ATOM 610 N N . VAL A 1 80 ? -7.997 1.341 17.913 1.00 57.53 80 VAL A N 1
ATOM 611 C CA . VAL A 1 80 ? -8.650 0.116 18.359 1.00 57.53 80 VAL A CA 1
ATOM 612 C C . VAL A 1 80 ? -8.826 0.223 19.870 1.00 57.53 80 VAL A C 1
ATOM 614 O O . VAL A 1 80 ? -8.202 -0.477 20.657 1.00 57.53 80 VAL A O 1
ATOM 617 N N . PHE A 1 81 ? -9.729 1.112 20.282 1.00 53.88 81 PHE A N 1
ATOM 618 C CA . PHE A 1 81 ? -10.532 0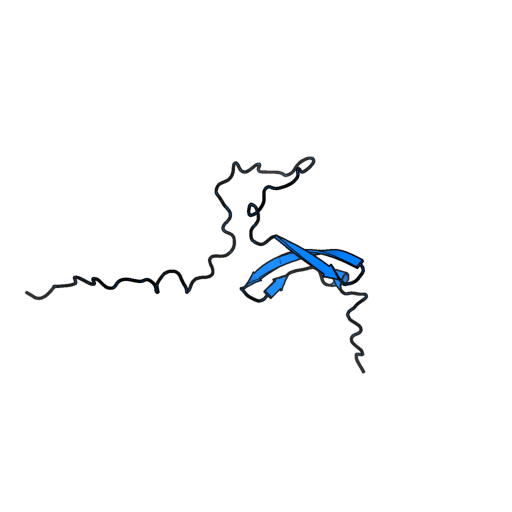.813 21.457 1.00 53.88 81 PHE A CA 1
ATOM 619 C C . PHE A 1 81 ? -11.463 -0.313 21.022 1.00 53.88 81 PHE A C 1
ATOM 621 O O . PHE A 1 81 ? -12.591 -0.061 20.592 1.00 53.88 81 PHE A O 1
ATOM 628 N N . ILE A 1 82 ? -11.010 -1.567 21.111 1.00 58.88 82 ILE A N 1
ATOM 629 C CA . ILE A 1 82 ? -12.008 -2.568 21.454 1.00 58.88 82 ILE A CA 1
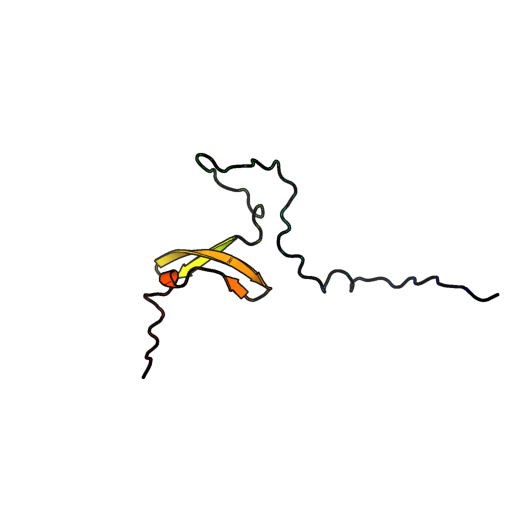ATOM 630 C C . ILE A 1 82 ? -12.404 -2.175 22.875 1.00 58.88 82 ILE A C 1
ATOM 632 O O . ILE A 1 82 ? -11.673 -2.413 23.832 1.00 58.88 82 ILE A O 1
ATOM 636 N N . ASN A 1 83 ? -13.526 -1.461 23.001 1.00 49.12 83 ASN A N 1
AT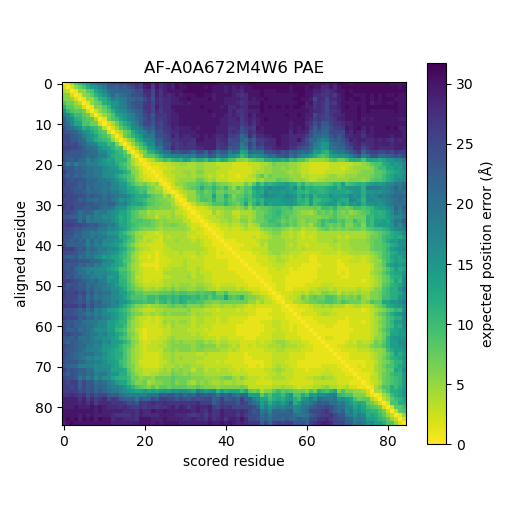OM 637 C CA . ASN A 1 83 ? -14.372 -1.639 24.168 1.00 49.12 83 ASN A CA 1
ATOM 638 C C . ASN A 1 83 ? -14.813 -3.104 24.100 1.00 49.12 83 ASN A C 1
ATOM 640 O O . ASN A 1 83 ? -15.902 -3.410 23.615 1.00 49.12 83 ASN A O 1
ATOM 644 N N . ASP A 1 84 ? -13.905 -4.002 24.474 1.00 53.59 84 ASP A N 1
ATOM 645 C CA . ASP A 1 84 ? -14.254 -5.334 24.915 1.00 53.59 84 ASP A CA 1
ATOM 646 C C . ASP A 1 84 ? -14.998 -5.076 26.223 1.00 53.59 84 ASP A C 1
ATOM 648 O O . ASP A 1 84 ? -14.387 -4.781 27.251 1.00 53.59 84 ASP A O 1
ATOM 652 N N . GLY A 1 85 ? -16.325 -4.989 26.106 1.00 46.09 85 GLY A N 1
ATOM 653 C CA . GLY A 1 85 ? -17.223 -4.896 27.251 1.00 46.09 85 GLY A CA 1
ATOM 654 C C . GLY A 1 85 ? -17.083 -6.099 28.169 1.00 46.09 85 GLY A C 1
ATOM 655 O O . GLY A 1 85 ? -16.772 -7.202 27.664 1.00 46.09 85 GLY A O 1
#

Nearest PDB structures (foldseek):
  2hnt-assembly1_C  TM=8.081E-01  e=4.101E-03  Homo sapiens

Secondary structure (DSSP, 8-state):
-----------TTSSSS----S--------SS-SS--PPPTTSSTTEEEEEETTTEEEEEEEEEETTEEE--GGGGTTT------

InterPro domains:
  IPR001254 Serine proteases, trypsin domain [PF00089] (33-78)
  IPR009003 Peptidase S1, PA clan [SSF50494] (21-79)

Radius of gyration: 21.46 Å; Cα contacts (8 Å, |Δi|>4): 50; chains: 1; bounding box: 39×51×68 Å

Solvent-accessible surface area (backbone atoms only — not comparable to full-atom values): 6172 Å² total; per-residue (Å²): 133,91,81,90,79,83,79,87,69,84,56,97,70,71,81,76,82,64,88,75,72,98,70,55,67,93,63,93,78,68,98,66,86,70,88,76,74,90,76,64,87,70,58,56,73,39,66,44,76,40,66,42,90,93,77,40,78,77,44,67,32,36,56,78,50,103,88,41,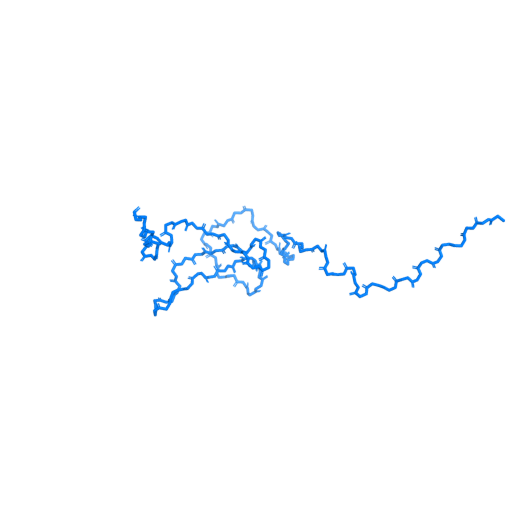71,49,67,63,72,75,80,36,66,91,72,60,74,72,78,77,122

Foldseek 3Di:
DDDDPPPPDDPPPPVPPDPDPPDFPDDDDDVDADPHDDDDPRRQVQWDFDQDPPGGGQFIWGDPDPPDIDDDPVSCPVPPPPPPD

Sequence (85 aa):
MSGTHTLTHTPLHICVILSKCGRRPAARMVKRILGGRTSRLGRWPWQCSLQSEPSGHICGCVLIGNKWALTVAHCFEGYVFINDG

Organism: Sinocyclocheilus grahami (NCBI:txid75366)